Protein AF-M3Y124-F1 (afdb_monomer_lite)

Sequence (181 aa):
MLLLVLLLLLPLSDPWAVHGHPLYMRLPPSILQALSAHGTRALQAAQRSAQWTVNRVAMEIRHRLHECSGCANHTIPCPGAGRPRPPAPLLQDPAEPGPCGERRPSSVNVTRAHGRIVGGSAAPPGAWPWLVRLQLGGQPLCGGVLVAASWVLTAAHCFAGYVGPQALDQPTPPVRGVTLL

Structure (mmCIF, N/CA/C/O backbone):
data_AF-M3Y124-F1
#
_entry.id   AF-M3Y124-F1
#
loop_
_atom_site.group_PDB
_atom_site.id
_atom_site.type_symbol
_atom_site.label_atom_id
_atom_site.label_alt_id
_atom_site.label_comp_id
_atom_site.label_asym_id
_atom_site.label_entity_id
_atom_site.label_seq_id
_atom_site.pdbx_PDB_ins_code
_atom_site.Cartn_x
_atom_site.Cartn_y
_atom_site.Cartn_z
_atom_site.occupancy
_atom_site.B_iso_or_equiv
_atom_site.auth_seq_id
_atom_site.auth_comp_id
_atom_site.auth_asym_id
_atom_site.auth_atom_id
_atom_site.pdbx_PDB_model_num
ATOM 1 N N . MET A 1 1 ? 49.421 -15.732 19.755 1.00 72.44 1 MET A N 1
ATOM 2 C CA . MET A 1 1 ? 47.954 -15.599 19.919 1.00 72.44 1 MET A CA 1
ATOM 3 C C . MET A 1 1 ? 47.503 -14.140 19.891 1.00 72.44 1 MET A C 1
ATOM 5 O O . MET A 1 1 ? 46.654 -13.831 19.074 1.00 72.44 1 MET A O 1
ATOM 9 N N . LEU A 1 2 ? 48.113 -13.223 20.658 1.00 67.75 2 LEU A N 1
ATOM 10 C CA . LEU A 1 2 ? 47.736 -11.794 20.650 1.00 67.75 2 LEU A CA 1
ATOM 11 C C . LEU A 1 2 ? 47.950 -11.085 19.290 1.00 67.75 2 LEU A C 1
ATOM 13 O O . LEU A 1 2 ? 47.106 -10.308 18.863 1.00 67.75 2 LEU A O 1
ATOM 17 N N . LEU A 1 3 ? 49.034 -11.408 18.572 1.00 66.75 3 LEU A N 1
ATOM 18 C CA . LEU A 1 3 ? 49.336 -10.828 17.250 1.00 66.75 3 LEU A CA 1
ATOM 19 C C . LEU A 1 3 ? 48.338 -11.268 16.159 1.00 66.75 3 LEU A C 1
ATOM 21 O O . LEU A 1 3 ? 48.027 -10.503 15.254 1.00 66.75 3 LEU A O 1
ATOM 25 N N . LEU A 1 4 ? 47.802 -12.489 16.275 1.00 68.31 4 LEU A N 1
ATOM 26 C CA . LEU A 1 4 ? 46.806 -13.034 15.345 1.00 68.31 4 LEU A CA 1
ATOM 27 C C . LEU A 1 4 ? 45.434 -12.368 15.548 1.00 68.31 4 LEU A C 1
ATOM 29 O O . LEU A 1 4 ? 44.717 -12.113 14.589 1.00 68.31 4 LEU A O 1
ATOM 33 N N . VAL A 1 5 ? 45.102 -12.041 16.802 1.00 76.62 5 VAL A N 1
ATOM 34 C CA . VAL A 1 5 ? 43.884 -11.300 17.164 1.00 76.62 5 VAL A CA 1
ATOM 35 C C . VAL A 1 5 ? 43.981 -9.836 16.721 1.00 76.62 5 VAL A C 1
ATOM 37 O O . VAL A 1 5 ? 42.998 -9.285 16.241 1.00 76.62 5 VAL A O 1
ATOM 40 N N . LEU A 1 6 ? 45.167 -9.219 16.792 1.00 71.00 6 LEU A N 1
ATOM 41 C CA . LEU A 1 6 ? 45.378 -7.845 16.319 1.00 71.00 6 LEU A CA 1
ATOM 42 C C . LEU A 1 6 ? 45.257 -7.724 14.787 1.00 71.00 6 LEU A C 1
ATOM 44 O O . LEU A 1 6 ? 44.726 -6.735 14.291 1.00 71.00 6 LEU A O 1
ATOM 48 N N . LEU A 1 7 ? 45.683 -8.749 14.040 1.00 68.06 7 LEU A N 1
ATOM 49 C CA . LEU A 1 7 ? 45.537 -8.812 12.579 1.00 68.06 7 LEU A CA 1
ATOM 50 C C . LEU A 1 7 ? 44.084 -9.023 12.119 1.00 68.06 7 LEU A C 1
ATOM 52 O O . LEU A 1 7 ? 43.734 -8.584 11.030 1.00 68.06 7 LEU A O 1
ATOM 56 N N . LEU A 1 8 ? 43.231 -9.634 12.948 1.00 65.62 8 LEU A N 1
ATOM 57 C CA . LEU A 1 8 ? 41.789 -9.775 12.689 1.00 65.62 8 LEU A CA 1
ATOM 58 C C . LEU A 1 8 ? 40.982 -8.502 13.007 1.00 65.62 8 LEU A C 1
ATOM 60 O O . LEU A 1 8 ? 39.825 -8.404 12.606 1.00 65.62 8 LEU A O 1
ATOM 64 N N . LEU A 1 9 ? 41.568 -7.542 13.733 1.00 64.94 9 LEU A N 1
ATOM 65 C CA . LEU A 1 9 ? 40.920 -6.286 14.138 1.00 64.94 9 LEU A CA 1
ATOM 66 C C . LEU A 1 9 ? 41.368 -5.067 13.316 1.00 64.94 9 LEU A C 1
ATOM 68 O O . LEU A 1 9 ? 40.803 -3.985 13.475 1.00 64.94 9 LEU A O 1
ATOM 72 N N . LEU A 1 10 ? 42.360 -5.217 12.434 1.00 63.19 10 LEU A N 1
ATOM 73 C CA . LEU A 1 10 ? 42.716 -4.182 11.467 1.00 63.19 10 LEU A CA 1
ATOM 74 C C . LEU A 1 10 ? 41.728 -4.251 10.290 1.00 63.19 10 LEU A C 1
ATOM 76 O O . LEU A 1 10 ? 41.587 -5.317 9.690 1.00 63.19 10 LEU A O 1
ATOM 80 N N . PRO A 1 11 ? 41.030 -3.154 9.944 1.00 51.91 11 PRO A N 1
ATOM 81 C CA . PRO A 1 11 ? 40.107 -3.158 8.823 1.00 51.91 11 PRO A CA 1
ATOM 82 C C . PRO A 1 11 ? 40.926 -3.361 7.549 1.00 51.91 11 PRO A C 1
ATOM 84 O O . PRO A 1 11 ? 41.721 -2.500 7.172 1.00 51.91 11 PRO A O 1
ATOM 87 N N . LEU A 1 12 ? 40.762 -4.514 6.897 1.00 56.34 12 LEU A N 1
ATOM 88 C CA . LEU A 1 12 ? 41.230 -4.680 5.530 1.00 56.34 12 LEU A CA 1
ATOM 89 C C . LEU A 1 12 ? 40.506 -3.632 4.683 1.00 56.34 12 LEU A C 1
ATOM 91 O O . LEU A 1 12 ? 39.294 -3.693 4.496 1.00 56.34 12 LEU A O 1
ATOM 95 N N . SER A 1 13 ? 41.246 -2.634 4.211 1.00 57.06 13 SER A N 1
ATOM 96 C CA . SER A 1 13 ? 40.769 -1.733 3.171 1.00 57.06 13 SER A CA 1
ATOM 97 C C . SER A 1 13 ? 40.546 -2.566 1.909 1.00 57.06 13 SER A C 1
ATOM 99 O O . SER A 1 13 ? 41.505 -2.901 1.215 1.00 57.06 13 SER A O 1
A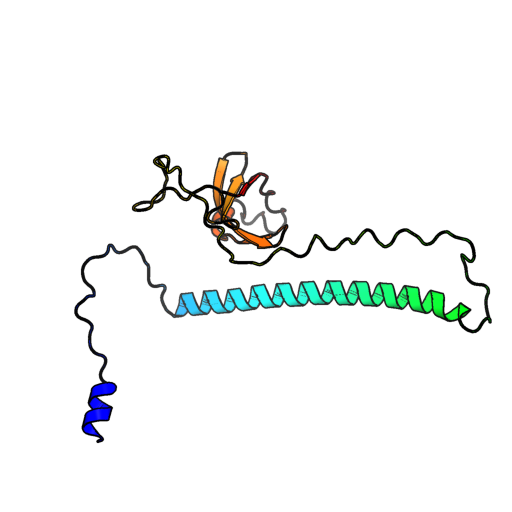TOM 101 N N . ASP A 1 14 ? 39.296 -2.948 1.646 1.00 45.94 14 ASP A N 1
ATOM 102 C CA . ASP A 1 14 ? 38.920 -3.711 0.456 1.00 45.94 14 ASP A CA 1
ATOM 103 C C . ASP A 1 14 ? 39.313 -2.944 -0.825 1.00 45.94 14 ASP A C 1
ATOM 105 O O . ASP A 1 14 ? 38.825 -1.830 -1.046 1.00 45.94 14 ASP A O 1
ATOM 109 N N . PRO A 1 15 ? 40.146 -3.516 -1.719 1.00 48.28 15 PRO A N 1
ATOM 110 C CA . PRO A 1 15 ? 40.578 -2.843 -2.949 1.00 48.28 15 PRO A CA 1
ATOM 111 C C . PRO A 1 15 ? 39.506 -2.779 -4.051 1.00 48.28 15 PRO A C 1
ATOM 113 O O . PRO A 1 15 ? 39.748 -2.207 -5.110 1.00 48.28 15 PRO A O 1
ATOM 116 N N . TRP A 1 16 ? 38.321 -3.358 -3.837 1.00 46.44 16 TRP A N 1
ATOM 117 C CA . TRP A 1 16 ? 37.291 -3.522 -4.874 1.00 46.44 16 TRP A CA 1
ATOM 118 C C . TRP A 1 16 ? 36.191 -2.451 -4.850 1.00 46.44 16 TRP A C 1
ATOM 120 O O . TRP A 1 16 ? 35.094 -2.663 -5.358 1.00 46.44 16 TRP A O 1
ATOM 130 N N . ALA A 1 17 ? 36.478 -1.266 -4.310 1.00 46.62 17 ALA A N 1
ATOM 131 C CA . ALA A 1 17 ? 35.564 -0.121 -4.329 1.00 46.62 17 ALA A CA 1
ATOM 132 C C . ALA A 1 17 ? 35.653 0.717 -5.621 1.00 46.62 17 ALA A C 1
ATOM 134 O O . ALA A 1 17 ? 35.450 1.930 -5.589 1.00 46.62 17 ALA A O 1
ATOM 135 N N . VAL A 1 18 ? 35.968 0.105 -6.765 1.00 49.19 18 VAL A N 1
ATOM 136 C CA . VAL A 1 18 ? 36.063 0.832 -8.034 1.00 49.19 18 VAL A CA 1
ATOM 137 C C . VAL A 1 18 ? 35.209 0.124 -9.081 1.00 49.19 18 VAL A C 1
ATOM 139 O O . VAL A 1 18 ? 35.404 -1.062 -9.335 1.00 49.19 18 VAL A O 1
ATOM 142 N N . HIS A 1 19 ? 34.338 0.914 -9.719 1.00 47.72 19 HIS A N 1
ATOM 143 C CA . HIS A 1 19 ? 33.481 0.632 -10.886 1.00 47.72 19 HIS A CA 1
ATOM 144 C C . HIS A 1 19 ? 32.004 0.287 -10.595 1.00 47.72 19 HIS A C 1
ATOM 146 O O . HIS A 1 19 ? 31.485 -0.752 -10.990 1.00 47.72 19 HIS A O 1
ATOM 152 N N . GLY A 1 20 ? 31.293 1.249 -9.992 1.00 37.19 20 GLY A N 1
ATOM 153 C CA . GLY A 1 20 ? 29.832 1.382 -10.051 1.00 37.19 20 GLY A CA 1
ATOM 154 C C . GLY A 1 20 ? 29.410 2.832 -9.763 1.00 37.19 20 GLY A C 1
ATOM 155 O O . GLY A 1 20 ? 29.883 3.426 -8.802 1.00 37.19 20 GLY A O 1
ATOM 156 N N . HIS A 1 21 ? 28.586 3.432 -10.628 1.00 43.47 21 HIS A N 1
ATOM 157 C CA . HIS A 1 21 ? 28.256 4.869 -10.660 1.00 43.47 21 HIS A CA 1
ATOM 158 C C . HIS A 1 21 ? 27.662 5.469 -9.352 1.00 43.47 21 HIS A C 1
ATOM 160 O O . HIS A 1 21 ? 26.960 4.776 -8.613 1.00 43.47 21 HIS A O 1
ATOM 166 N N . PRO A 1 22 ? 27.868 6.780 -9.081 1.00 47.16 22 PRO A N 1
ATOM 167 C CA . PRO A 1 22 ? 27.646 7.397 -7.775 1.00 47.16 22 PRO A CA 1
ATOM 168 C C . PRO A 1 22 ? 26.241 8.009 -7.655 1.00 47.16 22 PRO A C 1
ATOM 170 O O . PRO A 1 22 ? 26.078 9.215 -7.793 1.00 47.16 22 PRO A O 1
ATOM 173 N N . LEU A 1 23 ? 25.206 7.209 -7.395 1.00 40.34 23 LEU A N 1
ATOM 174 C CA . LEU A 1 23 ? 23.894 7.739 -6.972 1.00 40.34 23 LEU A CA 1
ATOM 175 C C . LEU A 1 23 ? 23.257 6.955 -5.819 1.00 40.34 23 LEU A C 1
ATOM 177 O O . LEU A 1 23 ? 22.042 6.947 -5.649 1.00 40.34 23 LEU A O 1
ATOM 181 N N . TYR A 1 24 ? 24.072 6.359 -4.955 1.00 46.38 24 TYR A N 1
ATOM 182 C CA . TYR A 1 24 ? 23.657 6.146 -3.574 1.00 46.38 24 TYR A CA 1
ATOM 183 C C . TYR A 1 24 ? 24.321 7.239 -2.737 1.00 46.38 24 TYR A C 1
ATOM 185 O O . TYR A 1 24 ? 25.470 7.132 -2.319 1.00 46.38 24 TYR A O 1
ATOM 193 N N . MET A 1 25 ? 23.600 8.338 -2.505 1.00 48.81 25 MET A N 1
ATOM 194 C CA . MET A 1 25 ? 23.904 9.195 -1.361 1.00 48.81 25 MET A CA 1
ATOM 195 C C . MET A 1 25 ? 23.878 8.283 -0.135 1.00 48.81 25 MET A C 1
ATOM 197 O O . MET A 1 25 ? 22.812 7.853 0.306 1.00 48.81 25 MET A O 1
ATOM 201 N N . ARG A 1 26 ? 25.050 7.934 0.397 1.00 60.31 26 ARG A N 1
ATOM 202 C CA . ARG A 1 26 ? 25.147 7.348 1.729 1.00 60.31 26 ARG A CA 1
ATOM 203 C C . ARG A 1 26 ? 24.725 8.473 2.665 1.00 60.31 26 ARG A C 1
ATOM 205 O O . ARG A 1 26 ? 25.500 9.394 2.907 1.00 60.31 26 ARG A O 1
ATOM 212 N N . LEU A 1 27 ? 23.452 8.472 3.064 1.00 68.19 27 LEU A N 1
ATOM 213 C CA . LEU A 1 27 ? 22.915 9.497 3.950 1.00 68.19 27 LEU A CA 1
ATOM 214 C C . LEU A 1 27 ? 23.825 9.584 5.187 1.00 68.19 27 LEU A C 1
ATOM 216 O O . LEU A 1 27 ? 24.172 8.536 5.744 1.00 68.19 27 LEU A O 1
ATOM 220 N N . PRO A 1 28 ? 24.224 10.793 5.617 1.00 79.50 28 PRO A N 1
ATOM 221 C CA . PRO A 1 28 ? 25.021 10.940 6.818 1.00 79.50 28 PRO A CA 1
ATOM 222 C C . PRO A 1 28 ? 24.320 10.263 8.008 1.00 79.50 28 PRO A C 1
ATOM 224 O O . PRO A 1 28 ? 23.084 10.270 8.071 1.00 79.50 28 PRO A O 1
ATOM 227 N N . PRO A 1 29 ? 25.075 9.694 8.967 1.00 74.94 29 PRO A N 1
ATOM 228 C CA . PRO A 1 29 ? 24.513 8.955 10.100 1.00 74.94 29 PRO A CA 1
ATOM 229 C C . PRO A 1 29 ? 23.430 9.726 10.866 1.00 74.94 29 PRO A C 1
ATOM 231 O O . PRO A 1 29 ? 22.445 9.139 11.302 1.00 74.94 29 PRO A O 1
ATOM 234 N N . SER A 1 30 ? 23.556 11.054 10.950 1.00 72.31 30 SER A N 1
ATOM 235 C CA . SER A 1 30 ? 22.560 11.944 11.554 1.00 72.31 30 SER A CA 1
ATOM 236 C C . SER A 1 30 ? 21.203 11.908 10.845 1.00 72.31 30 SER A C 1
ATOM 238 O O . SER A 1 30 ? 20.170 11.907 11.511 1.00 72.31 30 SER A O 1
ATOM 240 N N . ILE A 1 31 ? 21.177 11.827 9.512 1.00 71.31 31 ILE A N 1
ATOM 241 C CA . ILE A 1 31 ? 19.932 11.740 8.738 1.00 71.31 31 ILE A CA 1
ATOM 242 C C . ILE A 1 31 ? 19.325 10.344 8.872 1.00 71.31 31 ILE A C 1
ATOM 244 O O . ILE A 1 31 ? 18.117 10.229 9.048 1.00 71.31 31 ILE A O 1
ATOM 248 N N . LEU A 1 32 ? 20.137 9.283 8.864 1.00 72.12 32 LEU A N 1
ATOM 249 C CA . LEU A 1 32 ? 19.645 7.922 9.113 1.00 72.12 32 LEU A CA 1
ATOM 250 C C . LEU A 1 32 ? 19.029 7.789 10.510 1.00 72.12 32 LEU A C 1
ATOM 252 O O . LEU A 1 32 ? 17.957 7.207 10.660 1.00 72.12 32 LEU A O 1
ATOM 256 N N . GLN A 1 33 ? 19.668 8.382 11.516 1.00 76.88 33 GLN A N 1
ATOM 257 C CA . GLN A 1 33 ? 19.173 8.391 12.888 1.00 76.88 33 GLN A CA 1
ATOM 258 C C . GLN A 1 33 ? 17.932 9.273 13.050 1.00 76.88 33 GLN A C 1
ATOM 260 O O . GLN A 1 33 ? 17.004 8.915 13.771 1.00 76.88 33 GLN A O 1
ATOM 265 N N . ALA A 1 34 ? 17.858 10.395 12.330 1.00 72.56 34 ALA A N 1
ATOM 266 C CA . ALA A 1 34 ? 16.640 11.188 12.265 1.00 72.56 34 ALA A CA 1
ATOM 267 C C . ALA A 1 34 ? 15.500 10.390 11.613 1.00 72.56 34 ALA A C 1
ATOM 269 O O . ALA A 1 34 ? 14.412 10.330 12.177 1.00 72.56 34 ALA A O 1
ATOM 270 N N . LEU A 1 35 ? 15.726 9.741 10.469 1.00 69.12 35 LEU A N 1
ATOM 271 C CA . LEU A 1 35 ? 14.711 8.940 9.777 1.00 69.12 35 LEU A CA 1
ATOM 272 C C . LEU A 1 35 ? 14.240 7.753 10.625 1.00 69.12 35 LEU A C 1
ATOM 274 O O . LEU A 1 35 ? 13.035 7.520 10.710 1.00 69.12 35 LEU A O 1
ATOM 278 N N . SER A 1 36 ? 15.149 7.055 11.314 1.00 79.06 36 SER A N 1
ATOM 279 C CA . SER A 1 36 ? 14.775 5.971 12.229 1.00 79.06 36 SER A CA 1
ATOM 280 C C . SER A 1 36 ? 13.947 6.488 13.411 1.00 79.06 36 SER A C 1
ATOM 282 O O . SER A 1 36 ? 12.902 5.918 13.714 1.00 79.06 36 SER A O 1
ATOM 284 N N . ALA A 1 37 ? 14.330 7.620 14.013 1.00 80.44 37 ALA A N 1
ATOM 285 C CA . ALA A 1 37 ? 13.600 8.240 15.121 1.00 80.44 37 ALA A CA 1
ATOM 286 C C . ALA A 1 37 ? 12.230 8.821 14.719 1.00 80.44 37 ALA A C 1
ATOM 288 O O . ALA A 1 37 ? 11.326 8.939 15.548 1.00 80.44 37 ALA A O 1
ATOM 289 N N . HIS A 1 38 ? 12.055 9.240 13.465 1.00 82.12 38 HIS A N 1
ATOM 290 C CA . HIS A 1 38 ? 10.740 9.632 12.948 1.00 82.12 38 HIS A CA 1
ATOM 291 C C . HIS A 1 38 ? 9.888 8.400 12.621 1.00 82.12 38 HIS A C 1
ATOM 293 O O . HIS A 1 38 ? 8.698 8.392 12.934 1.00 82.12 38 HIS A O 1
ATOM 299 N N . GLY A 1 39 ? 10.493 7.339 12.077 1.00 80.44 39 GLY A N 1
ATOM 300 C CA . GLY A 1 39 ? 9.823 6.063 11.825 1.00 80.44 39 GLY A CA 1
ATOM 301 C C . GLY A 1 39 ? 9.272 5.424 13.102 1.00 80.44 39 GLY A C 1
ATOM 302 O O . GLY A 1 39 ? 8.116 5.007 13.127 1.00 80.44 39 GLY A O 1
ATOM 303 N N . THR A 1 40 ? 10.042 5.428 14.195 1.00 85.31 40 THR A N 1
ATOM 304 C CA . THR A 1 40 ? 9.577 4.923 15.498 1.00 85.31 40 THR A CA 1
ATOM 305 C C . THR A 1 40 ? 8.431 5.754 16.064 1.00 85.31 40 THR A C 1
ATOM 307 O O . THR A 1 40 ? 7.471 5.183 16.573 1.00 85.31 40 THR A O 1
ATOM 310 N N . ARG A 1 41 ? 8.466 7.086 15.924 1.00 86.31 41 ARG A N 1
ATOM 311 C CA . ARG A 1 41 ? 7.355 7.961 16.337 1.00 86.31 41 ARG A CA 1
ATOM 312 C C . ARG A 1 41 ? 6.083 7.707 15.533 1.00 86.31 41 ARG A C 1
ATOM 314 O O . ARG A 1 41 ? 5.012 7.631 16.129 1.00 86.31 41 ARG A O 1
ATOM 321 N N . ALA A 1 42 ? 6.195 7.535 14.216 1.00 80.69 42 ALA A N 1
ATOM 322 C CA . ALA A 1 42 ? 5.057 7.204 13.360 1.00 80.69 42 ALA A CA 1
ATOM 323 C C . ALA A 1 42 ? 4.452 5.840 13.729 1.00 80.69 42 ALA A C 1
ATOM 325 O O . ALA A 1 42 ? 3.240 5.736 13.919 1.00 80.69 42 ALA A O 1
ATOM 326 N N . LEU A 1 43 ? 5.291 4.816 13.924 1.00 81.25 43 LEU A N 1
ATOM 327 C CA . LEU A 1 43 ? 4.847 3.496 14.374 1.00 81.25 43 LEU A CA 1
ATOM 328 C C . LEU A 1 43 ? 4.178 3.563 15.753 1.00 81.25 43 LEU A C 1
ATOM 330 O O . LEU A 1 43 ? 3.109 2.994 15.955 1.00 81.25 43 LEU A O 1
ATOM 334 N N . GLN A 1 44 ? 4.767 4.299 16.695 1.00 89.38 44 GLN A N 1
ATOM 335 C CA . GLN A 1 44 ? 4.219 4.451 18.038 1.00 89.38 44 GLN A CA 1
ATOM 336 C C . GLN A 1 44 ? 2.883 5.208 18.027 1.00 89.38 44 GLN A C 1
ATOM 338 O O . GLN A 1 44 ? 1.973 4.864 18.780 1.00 89.38 44 GLN A O 1
ATOM 343 N N . ALA A 1 45 ? 2.731 6.223 17.172 1.00 81.69 45 ALA A N 1
ATOM 344 C CA . ALA A 1 45 ? 1.463 6.921 16.982 1.00 81.69 45 ALA A CA 1
ATOM 345 C C . ALA A 1 45 ? 0.390 5.996 16.383 1.00 81.69 45 ALA A C 1
ATOM 347 O O . ALA A 1 45 ? -0.745 5.984 16.865 1.00 81.69 45 ALA A O 1
ATOM 348 N N . ALA A 1 46 ? 0.755 5.168 15.398 1.00 81.69 46 ALA A N 1
ATOM 349 C CA . ALA A 1 46 ? -0.138 4.164 14.823 1.00 81.69 46 ALA A CA 1
ATOM 350 C C . ALA A 1 46 ? -0.582 3.128 15.872 1.00 81.69 46 ALA A C 1
ATOM 352 O O . ALA A 1 46 ? -1.774 2.856 15.995 1.00 81.69 46 ALA A O 1
ATOM 353 N N . GLN A 1 47 ? 0.343 2.625 16.696 1.00 91.81 47 GLN A N 1
ATOM 354 C CA . GLN A 1 47 ? 0.033 1.690 17.785 1.00 91.81 47 GLN A CA 1
ATOM 355 C C . GLN A 1 47 ? -0.916 2.293 18.826 1.00 91.81 47 GLN A C 1
ATOM 357 O O . GLN A 1 47 ? -1.901 1.659 19.198 1.00 91.81 47 GLN A O 1
ATOM 362 N N . ARG A 1 48 ? -0.674 3.535 19.269 1.00 89.12 48 ARG A N 1
ATOM 363 C CA . ARG A 1 48 ? -1.578 4.225 20.207 1.00 89.12 48 ARG A CA 1
ATOM 364 C C . ARG A 1 48 ? -2.967 4.432 19.608 1.00 89.12 48 ARG A C 1
ATOM 366 O O . ARG A 1 48 ? -3.960 4.255 20.307 1.00 89.12 48 ARG A O 1
ATOM 373 N N . SER A 1 49 ? -3.030 4.775 18.322 1.00 87.69 49 SER A N 1
ATOM 374 C CA . SER A 1 49 ? -4.295 4.952 17.601 1.00 87.69 49 SER A CA 1
ATOM 375 C C . SER A 1 49 ? -5.070 3.635 17.518 1.00 87.69 49 SER A C 1
ATOM 377 O O . SER A 1 49 ? -6.255 3.600 17.840 1.00 87.69 49 SER A O 1
ATOM 379 N N . ALA A 1 50 ? -4.392 2.532 17.181 1.00 85.56 50 ALA A N 1
ATOM 380 C CA . ALA A 1 50 ? -4.985 1.197 17.172 1.00 85.56 50 ALA A CA 1
ATOM 381 C C . ALA A 1 50 ? -5.502 0.795 18.563 1.00 85.56 50 ALA A C 1
ATOM 383 O O . ALA A 1 50 ? -6.644 0.358 18.706 1.00 85.56 50 ALA A O 1
ATOM 384 N N . GLN A 1 51 ? -4.699 1.012 19.607 1.00 94.38 51 GLN A N 1
ATOM 385 C CA . GLN A 1 51 ? -5.073 0.656 20.972 1.00 94.38 51 GLN A CA 1
ATOM 386 C C . GLN A 1 51 ? -6.258 1.476 21.497 1.00 94.38 51 GLN A C 1
ATOM 388 O O . GLN A 1 51 ? -7.107 0.947 22.214 1.00 94.38 51 GLN A O 1
ATOM 393 N N . TRP A 1 52 ? -6.367 2.747 21.109 1.00 88.06 52 TRP A N 1
ATOM 394 C CA . TRP A 1 52 ? -7.526 3.567 21.449 1.00 88.06 52 TRP A CA 1
ATOM 395 C C . TRP A 1 52 ? -8.818 3.034 20.817 1.00 88.06 52 TRP A C 1
ATOM 397 O O . TRP A 1 52 ? -9.833 2.937 21.508 1.00 88.06 52 TRP A O 1
ATOM 407 N N . THR A 1 53 ? -8.778 2.623 19.544 1.00 84.38 53 THR A N 1
ATOM 408 C CA . THR A 1 53 ? -9.939 2.032 18.856 1.00 84.38 53 THR A CA 1
ATOM 409 C C . THR A 1 53 ? -10.398 0.751 19.548 1.00 84.38 53 THR A C 1
ATOM 411 O O . THR A 1 53 ? -11.586 0.600 19.833 1.00 84.38 53 THR A O 1
ATOM 414 N N . VAL A 1 54 ? -9.458 -0.133 19.897 1.00 91.69 54 VAL A N 1
ATOM 415 C CA . VAL A 1 54 ? -9.756 -1.376 20.627 1.00 91.69 54 VAL A CA 1
ATOM 416 C C . VAL A 1 54 ? -10.381 -1.075 21.989 1.00 91.69 54 VAL A C 1
ATOM 418 O O . VAL A 1 54 ? -11.425 -1.632 22.319 1.00 91.69 54 VAL A O 1
ATOM 421 N N . ASN A 1 55 ? -9.800 -0.155 22.762 1.00 91.88 55 ASN A N 1
ATOM 422 C CA . ASN A 1 55 ? -10.326 0.207 24.079 1.00 91.88 55 ASN A CA 1
ATOM 423 C C . ASN A 1 55 ? -11.724 0.830 23.999 1.00 91.88 55 ASN A C 1
ATOM 425 O O . ASN A 1 55 ? -12.570 0.543 24.845 1.00 91.88 55 ASN A O 1
ATOM 429 N N . ARG A 1 56 ? -11.992 1.645 22.974 1.00 89.12 56 ARG A N 1
ATOM 430 C CA . ARG A 1 56 ? -13.320 2.219 22.729 1.00 89.12 56 ARG A CA 1
ATOM 431 C C . ARG A 1 56 ? -14.355 1.127 22.454 1.00 89.12 56 ARG A C 1
ATOM 433 O O . ARG A 1 56 ? -15.415 1.136 23.073 1.00 89.12 56 ARG A O 1
ATOM 440 N N . VAL A 1 57 ? -14.054 0.182 21.562 1.00 88.69 57 VAL A N 1
ATOM 441 C CA . VAL A 1 57 ? -14.964 -0.934 21.250 1.00 88.69 57 VAL A CA 1
ATOM 442 C C . VAL A 1 57 ? -15.158 -1.833 22.473 1.00 88.69 57 VAL A C 1
ATOM 444 O O . VAL A 1 57 ? -16.284 -2.206 22.787 1.00 88.69 57 VAL A O 1
ATOM 447 N N . ALA A 1 58 ? -14.090 -2.123 23.220 1.00 91.88 58 ALA A N 1
ATOM 448 C CA . ALA A 1 58 ? -14.173 -2.890 24.459 1.00 91.88 58 ALA A CA 1
ATOM 449 C C . ALA A 1 58 ? -15.052 -2.199 25.518 1.00 91.88 58 ALA A C 1
ATOM 451 O O . ALA A 1 58 ? -15.795 -2.875 26.231 1.00 91.88 58 ALA A O 1
ATOM 452 N N . MET A 1 59 ? -15.000 -0.865 25.612 1.00 83.88 59 MET A N 1
ATOM 453 C CA . MET A 1 59 ? -15.864 -0.082 26.500 1.00 83.88 59 MET A CA 1
ATOM 454 C C . MET A 1 59 ? -17.334 -0.158 26.071 1.00 83.88 59 MET A C 1
ATOM 456 O O . MET A 1 59 ? -18.190 -0.407 26.918 1.00 83.88 59 MET A O 1
ATOM 460 N N . GLU A 1 60 ? -17.622 -0.021 24.775 1.00 86.75 60 GLU A N 1
ATOM 461 C CA . GLU A 1 60 ? -18.977 -0.158 24.227 1.00 86.75 60 GLU A CA 1
ATOM 462 C C . GLU A 1 60 ? -19.540 -1.565 24.478 1.00 86.75 60 GLU A C 1
ATOM 464 O O . GLU A 1 60 ? -20.638 -1.710 25.010 1.00 86.75 60 GLU A O 1
ATOM 469 N N . ILE A 1 61 ? -18.768 -2.619 24.187 1.00 84.12 61 ILE A N 1
ATOM 470 C CA . ILE A 1 61 ? -19.176 -4.008 24.448 1.00 84.12 61 ILE A CA 1
ATOM 471 C C . ILE A 1 61 ? -19.446 -4.215 25.940 1.00 84.12 61 ILE A C 1
ATOM 473 O O . ILE A 1 61 ? -20.457 -4.813 26.303 1.00 84.12 61 ILE A O 1
ATOM 477 N N . ARG A 1 62 ? -18.579 -3.705 26.823 1.00 84.12 62 ARG A N 1
ATOM 478 C CA . ARG A 1 62 ? -18.777 -3.814 28.274 1.00 84.12 62 ARG A CA 1
ATOM 479 C C . ARG A 1 62 ? -20.047 -3.099 28.728 1.00 84.12 62 ARG A C 1
ATOM 481 O O . ARG A 1 62 ? -20.769 -3.645 29.556 1.00 84.12 62 ARG A O 1
ATOM 488 N N . HIS A 1 63 ? -20.345 -1.929 28.167 1.00 82.38 63 HIS A N 1
ATOM 489 C CA . HIS A 1 63 ? -21.589 -1.209 28.434 1.00 82.38 63 HIS A CA 1
ATOM 490 C C . HIS A 1 63 ? -22.815 -2.047 28.036 1.00 82.38 63 HIS A C 1
ATOM 492 O O . HIS A 1 63 ? -23.694 -2.280 28.864 1.00 82.38 63 HIS A O 1
ATOM 498 N N . ARG A 1 64 ? -22.817 -2.616 26.821 1.00 78.75 64 ARG A N 1
ATOM 499 C CA . ARG A 1 64 ? -23.881 -3.522 26.346 1.00 78.75 64 ARG A CA 1
ATOM 500 C C . ARG A 1 64 ? -24.021 -4.775 27.214 1.00 78.75 64 ARG A C 1
ATOM 502 O O . ARG A 1 64 ? -25.129 -5.232 27.472 1.00 78.75 64 ARG A O 1
ATOM 509 N N . LEU A 1 65 ? -22.913 -5.333 27.701 1.00 78.44 65 LEU A N 1
ATOM 510 C CA . LEU A 1 65 ? -22.941 -6.486 28.606 1.00 78.44 65 LEU A CA 1
ATOM 511 C C . LEU A 1 65 ? -23.507 -6.134 29.988 1.00 78.44 65 LEU A C 1
ATOM 513 O O . LEU A 1 65 ? -24.213 -6.957 30.570 1.00 78.44 65 LEU A O 1
ATOM 517 N N . HIS A 1 66 ? -23.249 -4.931 30.508 1.00 71.50 66 HIS A N 1
ATOM 518 C CA . HIS A 1 66 ? -23.863 -4.474 31.756 1.00 71.50 66 HIS A CA 1
ATOM 519 C C . HIS A 1 66 ? -25.381 -4.309 31.622 1.00 71.50 66 HIS A C 1
ATOM 521 O O . HIS A 1 66 ? -26.096 -4.771 32.512 1.00 71.50 66 HIS A O 1
ATOM 527 N N . GLU A 1 67 ? -25.870 -3.773 30.496 1.00 65.06 67 GLU A N 1
ATOM 528 C CA . GLU A 1 67 ? -27.307 -3.737 30.165 1.00 65.06 67 GLU A CA 1
ATOM 529 C C . GLU A 1 67 ? -27.919 -5.157 30.182 1.00 65.06 67 GLU A C 1
ATOM 531 O O . GLU A 1 67 ? -29.024 -5.355 30.684 1.00 65.06 67 GLU A O 1
ATOM 536 N N . CYS A 1 68 ? -27.174 -6.171 29.724 1.00 63.91 68 CYS A N 1
ATOM 537 C CA . CYS A 1 68 ? -27.605 -7.574 29.748 1.00 63.91 68 CYS A CA 1
ATOM 538 C C . CYS A 1 68 ? -27.520 -8.243 31.136 1.00 63.91 68 CYS A C 1
ATOM 540 O O . CYS A 1 68 ? -28.323 -9.127 31.440 1.00 63.91 68 CYS A O 1
ATOM 542 N N . SER A 1 69 ? -26.573 -7.849 31.997 1.00 67.75 69 SER A N 1
ATOM 543 C CA . SER A 1 69 ? -26.345 -8.506 33.299 1.00 67.75 69 SER A CA 1
ATOM 544 C C . SER A 1 69 ? -27.512 -8.369 34.284 1.00 67.75 69 SER A C 1
ATOM 546 O O . SER A 1 69 ? -27.691 -9.236 35.138 1.00 67.75 69 SER A O 1
ATOM 548 N N . GLY A 1 70 ? -28.355 -7.341 34.128 1.00 61.06 70 GLY A N 1
ATOM 549 C CA . GLY A 1 70 ? -29.536 -7.127 34.973 1.00 61.06 70 GLY A CA 1
ATOM 550 C C . GLY A 1 70 ? -30.598 -8.224 34.846 1.00 61.06 70 GLY A C 1
ATOM 551 O O . GLY A 1 70 ? -31.402 -8.409 35.755 1.00 61.06 70 GLY A O 1
ATOM 552 N N . CYS A 1 71 ? -30.575 -8.989 33.753 1.00 64.81 71 CYS A N 1
ATOM 553 C CA . CYS A 1 71 ? -31.563 -10.034 33.496 1.00 64.81 71 CYS A CA 1
ATOM 554 C C . CYS A 1 71 ? -31.044 -11.450 33.807 1.00 64.81 71 CYS A C 1
ATOM 556 O O . CYS A 1 71 ? -31.838 -12.378 33.943 1.00 64.81 71 CYS A O 1
ATOM 558 N N . ALA A 1 72 ? -29.725 -11.625 33.964 1.00 63.53 72 ALA A N 1
ATOM 559 C CA . ALA A 1 72 ? -29.100 -12.916 34.276 1.00 63.53 72 ALA A CA 1
ATOM 560 C C . ALA A 1 72 ? -29.504 -13.461 35.660 1.00 63.53 72 ALA A C 1
ATOM 562 O O . ALA A 1 72 ? -29.536 -14.670 35.858 1.00 63.53 72 ALA A O 1
ATOM 563 N N . ASN A 1 73 ? -29.874 -12.573 36.590 1.00 69.38 73 ASN A N 1
ATOM 564 C CA . ASN A 1 73 ? -30.384 -12.933 37.917 1.00 69.38 73 ASN A CA 1
ATOM 565 C C . ASN A 1 73 ? -31.923 -12.999 37.987 1.00 69.38 73 ASN A C 1
ATOM 567 O O . ASN A 1 73 ? -32.474 -13.066 39.081 1.00 69.38 73 ASN A O 1
ATOM 571 N N . HIS A 1 74 ? -32.627 -12.978 36.845 1.00 63.75 74 HIS A N 1
ATOM 572 C CA . HIS A 1 74 ? -34.092 -13.102 36.750 1.00 63.75 74 HIS A CA 1
ATOM 573 C C . HIS A 1 74 ? -34.905 -12.040 37.522 1.00 63.75 74 HIS A C 1
ATOM 575 O O . HIS A 1 74 ? -36.119 -12.170 37.664 1.00 63.75 74 HIS A O 1
ATOM 581 N N . THR A 1 75 ? -34.273 -10.962 37.990 1.00 67.69 75 THR A N 1
ATOM 582 C CA . THR A 1 75 ? -34.930 -9.874 38.727 1.00 67.69 75 THR A CA 1
ATOM 583 C C . THR A 1 75 ? -35.693 -8.900 37.825 1.00 67.69 75 THR A C 1
ATOM 585 O O . THR A 1 75 ? -36.577 -8.202 38.315 1.00 67.69 75 THR A O 1
ATOM 588 N N . ILE A 1 76 ? -35.387 -8.846 36.520 1.00 64.94 76 ILE A N 1
ATOM 589 C CA . ILE A 1 76 ? -36.072 -8.010 35.516 1.00 64.94 76 ILE A CA 1
ATOM 590 C C . ILE A 1 76 ? -36.247 -8.818 34.207 1.00 64.94 76 ILE A C 1
ATOM 592 O O . ILE A 1 76 ? -35.334 -9.561 33.838 1.00 64.94 76 ILE A O 1
ATOM 596 N N . PRO A 1 77 ? -37.381 -8.695 33.482 1.00 63.28 77 PRO A N 1
ATOM 597 C CA . PRO A 1 77 ? -37.568 -9.327 32.171 1.00 63.28 77 PRO A CA 1
ATOM 598 C C . PRO A 1 77 ? -36.567 -8.821 31.117 1.00 63.28 77 PRO A C 1
ATOM 600 O O . PRO A 1 77 ? -36.417 -7.612 30.940 1.00 63.28 77 PRO A O 1
ATOM 603 N N . CYS A 1 78 ? -35.932 -9.730 30.363 1.00 63.81 78 CYS A N 1
ATOM 604 C CA . CYS A 1 78 ? -35.016 -9.365 29.275 1.00 63.81 78 CYS A CA 1
ATOM 605 C C . CYS A 1 78 ? -35.741 -8.575 28.168 1.00 63.81 78 CYS A C 1
ATOM 607 O O . CYS A 1 78 ? -36.650 -9.130 27.534 1.00 63.81 78 CYS A O 1
ATOM 609 N N . PRO A 1 79 ? -35.315 -7.345 27.825 1.00 64.88 79 PRO A N 1
ATOM 610 C CA . PRO A 1 79 ? -35.802 -6.695 26.618 1.00 64.88 79 PRO A CA 1
ATOM 611 C C . PRO A 1 79 ? -35.315 -7.485 25.393 1.00 64.88 79 PRO A C 1
ATOM 613 O O . PRO A 1 79 ? -34.124 -7.540 25.104 1.00 64.88 79 PRO A O 1
ATOM 616 N N . G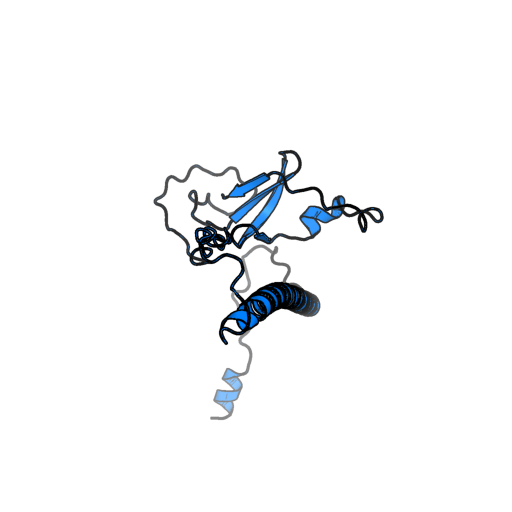LY A 1 80 ? -36.240 -8.117 24.662 1.00 59.62 80 GLY A N 1
ATOM 617 C CA . GLY A 1 80 ? -35.934 -8.807 23.401 1.00 59.62 80 GLY A CA 1
ATOM 618 C C . GLY A 1 80 ? -35.961 -10.337 23.425 1.00 59.62 80 GLY A C 1
ATOM 619 O O . GLY A 1 80 ? -35.518 -10.937 22.446 1.00 59.62 80 GLY A O 1
ATOM 620 N N . ALA A 1 81 ? -36.517 -10.979 24.459 1.00 54.84 81 ALA A N 1
ATOM 621 C CA . ALA A 1 81 ? -36.886 -12.396 24.392 1.00 54.84 81 ALA A CA 1
ATOM 622 C C . ALA A 1 81 ? -37.909 -12.611 23.252 1.00 54.84 81 ALA A C 1
ATOM 624 O O . ALA A 1 81 ? -39.094 -12.338 23.411 1.00 54.84 81 ALA A O 1
ATOM 625 N N . GLY A 1 82 ? -37.428 -13.000 22.066 1.00 55.75 82 GLY A N 1
ATOM 626 C CA . GLY A 1 82 ? -38.229 -13.144 20.842 1.00 55.75 82 GLY A CA 1
ATOM 627 C C . GLY A 1 82 ? -37.779 -12.285 19.655 1.00 55.75 82 GLY A C 1
ATOM 628 O O . GLY A 1 82 ? -38.320 -12.444 18.563 1.00 55.75 82 GLY A O 1
ATOM 629 N N . ARG A 1 83 ? -36.780 -11.401 19.808 1.00 57.62 83 ARG A N 1
ATOM 630 C CA . ARG A 1 83 ? -36.169 -10.742 18.644 1.00 57.62 83 ARG A CA 1
ATOM 631 C C . ARG A 1 83 ? -35.182 -11.705 17.978 1.00 57.62 83 ARG A C 1
ATOM 633 O O . ARG A 1 83 ? -34.358 -12.290 18.685 1.00 57.62 83 ARG A O 1
ATOM 640 N N . PRO A 1 84 ? -35.226 -11.879 16.644 1.00 52.44 84 PRO A N 1
ATOM 641 C CA . PRO A 1 84 ? -34.183 -12.617 15.950 1.00 52.44 84 PRO A CA 1
ATOM 642 C C . PRO A 1 84 ? -32.834 -11.979 16.283 1.00 52.44 84 PRO A C 1
ATOM 644 O O . PRO A 1 84 ? -32.717 -10.750 16.314 1.00 52.44 84 PRO A O 1
ATOM 647 N N . ARG A 1 85 ? -31.836 -12.824 16.576 1.00 50.25 85 ARG A N 1
ATOM 648 C CA . ARG A 1 85 ? -30.443 -12.408 16.772 1.00 50.25 85 ARG A CA 1
ATOM 649 C C . ARG A 1 85 ? -30.110 -11.416 15.647 1.00 50.25 85 ARG A C 1
ATOM 651 O O . ARG A 1 85 ? -30.256 -11.807 14.486 1.00 50.25 85 ARG A O 1
ATOM 658 N N . PRO A 1 86 ? -29.716 -10.160 15.945 1.00 51.91 86 PRO A N 1
ATOM 659 C CA . PRO A 1 86 ? -29.240 -9.279 14.893 1.00 51.91 86 PRO A CA 1
ATOM 660 C C . PRO A 1 86 ? -28.115 -10.026 14.173 1.00 51.91 86 PRO A C 1
ATOM 662 O O . PRO A 1 86 ? -27.297 -10.653 14.861 1.00 51.91 86 PRO A O 1
ATOM 665 N N . PRO A 1 87 ? -28.094 -10.052 12.827 1.00 56.59 87 PRO A N 1
ATOM 666 C CA . PRO A 1 87 ? -26.969 -10.638 12.114 1.00 56.59 87 PRO A CA 1
ATOM 667 C C . PRO A 1 87 ? -25.698 -10.057 12.730 1.00 56.59 87 PRO A C 1
ATOM 669 O O . PRO A 1 87 ? -25.676 -8.868 13.067 1.00 56.59 87 PRO A O 1
ATOM 672 N N . ALA A 1 88 ? -24.713 -10.926 12.990 1.00 55.78 88 ALA A N 1
ATOM 673 C CA . ALA A 1 88 ? -23.450 -10.537 13.607 1.00 55.78 88 ALA A CA 1
ATOM 674 C C . ALA A 1 88 ? -22.985 -9.199 13.009 1.00 55.78 88 ALA A C 1
ATOM 676 O O . ALA A 1 88 ? -23.192 -9.010 11.803 1.00 55.78 88 ALA A O 1
ATOM 677 N N . PRO A 1 89 ? -22.426 -8.268 13.811 1.00 51.41 89 PRO A N 1
ATOM 678 C CA . PRO A 1 89 ? -22.001 -6.979 13.292 1.00 51.41 89 PRO A CA 1
ATOM 679 C C . PRO A 1 89 ? -21.245 -7.204 11.988 1.00 51.41 89 PRO A C 1
ATOM 681 O O . PRO A 1 89 ? -20.315 -8.007 11.957 1.00 51.41 89 PRO A O 1
ATOM 684 N N . LEU A 1 90 ? -21.631 -6.503 10.921 1.00 45.69 90 LEU A N 1
ATOM 685 C CA . LEU A 1 90 ? -20.889 -6.478 9.658 1.00 45.69 90 LEU A CA 1
ATOM 686 C C . LEU A 1 90 ? -19.514 -5.790 9.821 1.00 45.69 90 LEU A C 1
ATOM 688 O O . LEU A 1 90 ? -18.992 -5.229 8.867 1.00 45.69 90 LEU A O 1
ATOM 692 N N . LEU A 1 91 ? -18.893 -5.852 11.007 1.00 48.22 91 LEU A N 1
ATOM 693 C CA . LEU A 1 91 ? -17.446 -5.982 11.095 1.00 48.22 91 LEU A CA 1
ATOM 694 C C . LEU A 1 91 ? -17.105 -7.410 10.668 1.00 48.22 91 LEU A C 1
ATOM 696 O O . LEU A 1 91 ? -16.709 -8.263 11.456 1.00 48.22 91 LEU A O 1
ATOM 700 N N . GLN A 1 92 ? -17.263 -7.673 9.376 1.00 47.69 92 GLN A N 1
ATOM 701 C CA . GLN A 1 92 ? -16.247 -8.486 8.747 1.00 47.69 92 GLN A CA 1
ATOM 702 C C . GLN A 1 92 ? -15.003 -7.617 8.863 1.00 47.69 92 GLN A C 1
ATOM 704 O O . GLN A 1 92 ? -14.931 -6.567 8.218 1.00 47.69 92 GLN A O 1
ATOM 709 N N . ASP A 1 93 ? -14.086 -7.984 9.761 1.00 45.41 93 ASP A N 1
ATOM 710 C CA . ASP A 1 93 ? -12.727 -7.476 9.648 1.00 45.41 93 ASP A CA 1
ATOM 711 C C . ASP A 1 93 ? -12.352 -7.614 8.167 1.00 45.41 93 ASP A C 1
ATOM 713 O O . ASP A 1 93 ? -12.640 -8.668 7.574 1.00 45.41 93 ASP A O 1
ATOM 717 N N . PRO A 1 94 ? -11.844 -6.547 7.515 1.00 56.84 94 PRO A N 1
ATOM 718 C CA . PRO A 1 94 ? -11.375 -6.676 6.146 1.00 56.84 94 PRO A CA 1
ATOM 719 C C . PRO A 1 94 ? -10.481 -7.905 6.126 1.00 56.84 94 PRO A C 1
ATOM 721 O O . PRO A 1 94 ? -9.605 -8.002 6.985 1.00 56.84 94 PRO A O 1
ATOM 724 N N . ALA A 1 95 ? -10.794 -8.857 5.234 1.00 57.09 95 ALA A N 1
ATOM 725 C CA . ALA A 1 95 ? -10.144 -10.160 5.184 1.00 57.09 95 ALA A CA 1
ATOM 726 C C . ALA A 1 95 ? -8.658 -9.975 5.482 1.00 57.09 95 ALA A C 1
ATOM 728 O O . ALA A 1 95 ? -8.027 -9.165 4.792 1.00 57.09 95 ALA A O 1
ATOM 729 N N . GLU A 1 96 ? -8.180 -10.631 6.552 1.00 57.22 96 GLU A N 1
ATOM 730 C CA . GLU A 1 96 ? -6.806 -10.518 7.052 1.00 57.22 96 GLU A CA 1
ATOM 731 C C . GLU A 1 96 ? -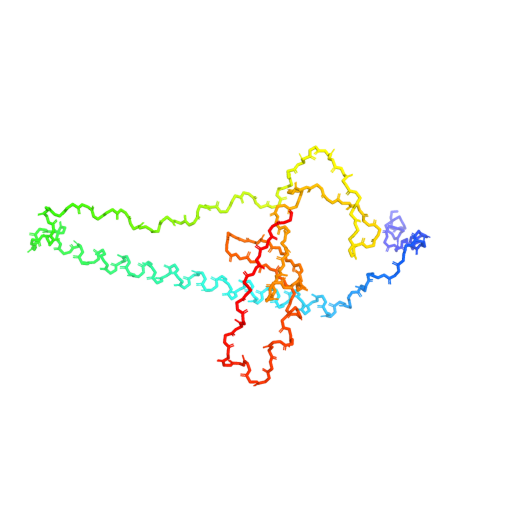5.872 -10.329 5.855 1.00 57.22 96 GLU A C 1
ATOM 733 O O . GLU A 1 96 ? -5.908 -11.171 4.943 1.00 57.22 96 GLU A O 1
ATOM 738 N N . PRO A 1 97 ? -5.134 -9.200 5.774 1.00 64.12 97 PRO A N 1
ATOM 739 C CA . PRO A 1 97 ? -4.263 -8.959 4.642 1.00 64.12 97 PRO A CA 1
ATOM 740 C C . PRO A 1 97 ? -3.394 -10.203 4.493 1.00 64.12 97 PRO A C 1
ATOM 742 O O . PRO A 1 97 ? -2.756 -10.622 5.458 1.00 64.12 97 PRO A O 1
ATOM 745 N N . GLY A 1 98 ? -3.442 -10.839 3.319 1.00 71.69 98 GLY A N 1
ATOM 746 C CA . GLY A 1 98 ? -2.671 -12.052 3.064 1.00 71.69 98 GLY A CA 1
ATOM 747 C C . GLY A 1 98 ? -1.183 -11.865 3.404 1.00 71.69 98 GLY A C 1
ATOM 748 O O . GLY A 1 98 ? -0.733 -10.737 3.629 1.00 71.69 98 GLY A O 1
ATOM 749 N N . PRO A 1 99 ? -0.395 -12.952 3.428 1.00 81.62 99 PRO A N 1
ATOM 750 C CA . PRO A 1 99 ? 1.009 -12.891 3.827 1.00 81.62 99 PRO A CA 1
ATOM 751 C C . PRO A 1 99 ? 1.757 -11.764 3.098 1.00 81.62 99 PRO A C 1
ATOM 753 O O . PRO A 1 99 ? 1.635 -11.585 1.883 1.00 81.62 99 PRO A O 1
ATOM 756 N N . CYS A 1 100 ? 2.506 -10.960 3.854 1.00 85.88 100 CYS A N 1
ATOM 757 C CA . CYS A 1 100 ? 3.235 -9.817 3.318 1.00 85.88 100 CYS A CA 1
ATOM 758 C C . CYS A 1 100 ? 4.616 -10.234 2.785 1.00 85.88 100 CYS A C 1
ATOM 760 O O . CYS A 1 100 ? 5.210 -11.212 3.230 1.00 85.88 100 CYS A O 1
ATOM 762 N N . GLY A 1 101 ? 5.149 -9.486 1.814 1.00 85.62 101 GLY A N 1
ATOM 763 C CA . GLY A 1 101 ? 6.517 -9.688 1.314 1.00 85.62 101 GLY A CA 1
ATOM 764 C C . GLY A 1 101 ? 6.735 -10.921 0.425 1.00 85.62 101 GLY A C 1
ATOM 765 O O . GLY A 1 101 ? 7.854 -11.137 -0.046 1.00 85.62 101 GLY A O 1
ATOM 766 N N . GLU A 1 102 ? 5.694 -11.701 0.130 1.00 87.06 102 GLU A N 1
ATOM 767 C CA . GLU A 1 102 ? 5.786 -12.845 -0.779 1.00 87.06 102 GLU A CA 1
ATOM 768 C C . GLU A 1 102 ? 5.784 -12.420 -2.252 1.00 87.06 102 GLU A C 1
ATOM 770 O O . GLU A 1 102 ? 4.818 -11.856 -2.770 1.00 87.06 102 GLU A O 1
ATOM 775 N N . ARG A 1 103 ? 6.866 -12.741 -2.968 1.00 82.62 103 ARG A N 1
ATOM 776 C CA . ARG A 1 103 ? 6.888 -12.627 -4.430 1.00 82.62 103 ARG A CA 1
ATOM 777 C C . ARG A 1 103 ? 6.241 -13.857 -5.046 1.00 82.62 103 ARG A C 1
ATOM 779 O O . ARG A 1 103 ? 6.628 -14.977 -4.724 1.00 82.62 103 ARG A O 1
ATOM 786 N N . ARG A 1 104 ? 5.339 -13.655 -6.006 1.00 71.12 104 ARG A N 1
ATOM 787 C CA . ARG A 1 104 ? 4.872 -14.733 -6.883 1.00 71.12 104 ARG A CA 1
ATOM 788 C C . ARG A 1 104 ? 5.721 -14.731 -8.154 1.00 71.12 104 ARG A C 1
ATOM 790 O O . ARG A 1 104 ? 5.637 -13.772 -8.918 1.00 71.12 104 ARG A O 1
ATOM 797 N N . PRO A 1 105 ? 6.563 -15.751 -8.389 1.00 66.31 105 PRO A N 1
ATOM 798 C CA . PRO A 1 105 ? 7.292 -15.856 -9.642 1.00 66.31 105 PRO A CA 1
ATOM 799 C C . PRO A 1 105 ? 6.300 -16.179 -10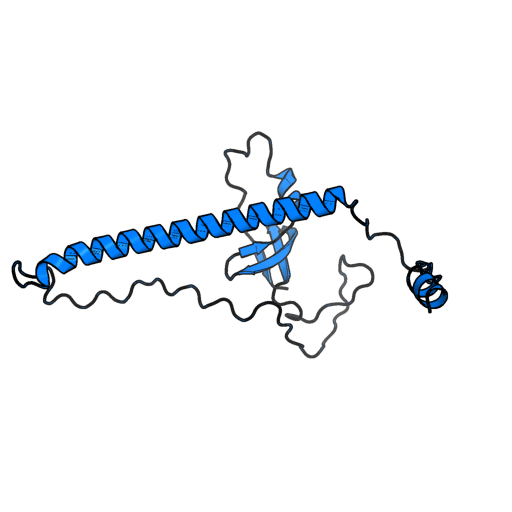.766 1.00 66.31 105 PRO A C 1
ATOM 801 O O . PRO A 1 105 ? 5.743 -17.272 -10.818 1.00 66.31 105 PRO A O 1
ATOM 804 N N . SER A 1 106 ? 6.049 -15.219 -11.653 1.00 61.97 106 SER A N 1
ATOM 805 C CA . SER A 1 106 ? 5.285 -15.422 -12.886 1.00 61.97 106 SER A CA 1
ATOM 806 C C . SER A 1 106 ? 6.230 -15.724 -14.056 1.00 61.97 106 SER A C 1
ATOM 808 O O . SER A 1 106 ? 7.306 -15.136 -14.181 1.00 61.97 106 SER A O 1
ATOM 810 N N . SER A 1 107 ? 5.840 -16.678 -14.910 1.00 64.69 107 SER A N 1
ATOM 811 C CA . SER A 1 107 ? 6.561 -17.012 -16.142 1.00 64.69 107 SER A CA 1
ATOM 812 C C . SER A 1 107 ? 6.506 -15.853 -17.138 1.00 64.69 107 SER A C 1
ATOM 814 O O . SER A 1 107 ? 5.518 -15.127 -17.237 1.00 64.69 107 SER A O 1
ATOM 816 N N . VAL A 1 108 ? 7.598 -15.684 -17.869 1.00 62.56 108 VAL A N 1
ATOM 817 C CA . VAL A 1 108 ? 8.003 -14.418 -18.469 1.00 62.56 108 VAL A CA 1
ATOM 818 C C . VAL A 1 108 ? 7.523 -14.263 -19.916 1.00 62.56 108 VAL A C 1
ATOM 820 O O . VAL A 1 108 ? 7.924 -15.040 -20.771 1.00 62.56 108 VAL A O 1
ATOM 823 N N . ASN A 1 109 ? 6.799 -13.177 -20.206 1.00 58.69 109 ASN A N 1
ATOM 824 C CA . ASN A 1 109 ? 6.823 -12.509 -21.513 1.00 58.69 109 ASN A CA 1
ATOM 825 C C . ASN A 1 109 ? 7.360 -11.084 -21.299 1.00 58.69 109 ASN A C 1
ATOM 827 O O . ASN A 1 109 ? 6.595 -10.164 -21.010 1.00 58.69 109 ASN A O 1
ATOM 831 N N . VAL A 1 110 ? 8.688 -10.896 -21.373 1.00 59.56 110 VAL A N 1
ATOM 832 C CA . VAL A 1 110 ? 9.297 -9.558 -21.254 1.00 59.56 110 VAL A CA 1
ATOM 833 C C . VAL A 1 110 ? 9.009 -8.769 -22.529 1.00 59.56 110 VAL A C 1
ATOM 835 O O . VAL A 1 110 ? 9.709 -8.908 -23.529 1.00 59.56 110 VAL A O 1
ATOM 838 N N . THR A 1 111 ? 8.029 -7.875 -22.497 1.00 55.03 111 THR A N 1
ATOM 839 C CA . THR A 1 111 ? 8.018 -6.736 -23.421 1.00 55.03 111 THR A CA 1
ATOM 840 C C . THR A 1 111 ? 9.033 -5.699 -22.946 1.00 55.03 111 THR A C 1
ATOM 842 O O . THR A 1 111 ? 9.073 -5.356 -21.763 1.00 55.03 111 THR A O 1
ATOM 845 N N . ARG A 1 112 ? 9.872 -5.196 -23.861 1.00 55.31 112 ARG A N 1
ATOM 846 C CA . ARG A 1 112 ? 10.863 -4.141 -23.592 1.00 55.31 112 ARG A CA 1
ATOM 847 C C . ARG A 1 112 ? 10.164 -2.931 -22.959 1.00 55.31 112 ARG A C 1
ATOM 849 O O . ARG A 1 112 ? 9.392 -2.243 -23.620 1.00 55.31 112 ARG A O 1
ATOM 856 N N . ALA A 1 113 ? 10.429 -2.671 -21.681 1.00 56.81 113 ALA A N 1
ATOM 857 C CA . ALA A 1 113 ? 9.885 -1.502 -21.003 1.00 56.81 113 ALA A CA 1
ATOM 858 C C . ALA A 1 113 ? 10.649 -0.244 -21.433 1.00 56.81 113 ALA A C 1
ATOM 860 O O . ALA A 1 113 ? 11.839 -0.106 -21.159 1.00 56.81 113 ALA A O 1
ATOM 861 N N . HIS A 1 114 ? 9.948 0.710 -22.042 1.00 55.31 114 HIS A N 1
ATOM 862 C CA . HIS A 1 114 ? 10.401 2.098 -22.138 1.00 55.31 114 HIS A CA 1
ATOM 863 C C . HIS A 1 114 ? 10.100 2.802 -20.803 1.00 55.31 114 HIS A C 1
ATOM 865 O O . HIS A 1 114 ? 9.148 3.568 -20.680 1.00 55.31 114 HIS A O 1
ATOM 871 N N . GLY A 1 115 ? 10.841 2.438 -19.753 1.00 62.09 115 GLY A N 1
ATOM 872 C CA . GLY A 1 115 ? 10.615 2.906 -18.384 1.00 62.09 115 GLY A CA 1
ATOM 873 C C . GLY A 1 115 ? 11.605 3.984 -17.936 1.00 62.09 115 GLY A C 1
ATOM 874 O O . GLY A 1 115 ? 12.737 4.036 -18.400 1.00 62.09 115 GLY A O 1
ATOM 875 N N . ARG A 1 116 ? 11.200 4.806 -16.958 1.00 66.88 116 ARG A N 1
ATOM 876 C CA . ARG A 1 116 ? 12.052 5.800 -16.263 1.00 66.88 116 ARG A CA 1
ATOM 877 C C . ARG A 1 116 ? 13.187 5.186 -15.417 1.00 66.88 116 ARG A C 1
ATOM 879 O O . ARG A 1 116 ? 13.960 5.928 -14.820 1.00 66.88 116 ARG A O 1
ATOM 886 N N . ILE A 1 117 ? 13.262 3.858 -15.318 1.00 76.81 117 ILE A N 1
ATOM 887 C CA . ILE A 1 117 ? 14.244 3.135 -14.501 1.00 76.81 117 ILE A CA 1
ATOM 888 C C . ILE A 1 117 ? 15.469 2.816 -15.364 1.00 76.81 117 ILE A C 1
ATOM 890 O O . ILE A 1 117 ? 15.393 2.000 -16.280 1.00 76.81 117 ILE A O 1
ATOM 894 N N . VAL A 1 118 ? 16.596 3.467 -15.076 1.00 82.19 118 VAL A N 1
ATOM 895 C CA . VAL A 1 118 ? 17.855 3.288 -15.817 1.00 82.19 118 VAL A CA 1
ATOM 896 C C . VAL A 1 118 ? 18.546 1.998 -15.367 1.00 82.19 118 VAL A C 1
ATOM 898 O O . VAL A 1 118 ? 18.682 1.756 -14.172 1.00 82.19 118 VAL A O 1
ATOM 901 N N . GLY A 1 119 ? 18.981 1.167 -16.319 1.00 80.88 119 GLY A N 1
ATOM 902 C CA . GLY A 1 119 ? 19.704 -0.084 -16.042 1.00 80.88 119 GLY A CA 1
ATOM 903 C C . GLY A 1 119 ? 18.837 -1.252 -15.553 1.00 80.88 119 GLY A C 1
ATOM 904 O O . GLY A 1 119 ? 19.371 -2.307 -15.226 1.00 80.88 119 GLY A O 1
ATOM 905 N N . GLY A 1 120 ? 17.513 -1.080 -15.499 1.00 78.94 120 GLY A N 1
ATOM 906 C CA . GLY A 1 120 ? 16.572 -2.137 -15.126 1.00 78.94 120 GLY A CA 1
ATOM 907 C C . GLY A 1 120 ? 16.038 -2.937 -16.318 1.00 78.94 120 GLY A C 1
ATOM 908 O O . GLY A 1 120 ? 16.204 -2.561 -17.479 1.00 78.94 120 GLY A O 1
ATOM 909 N N . SER A 1 121 ? 15.330 -4.025 -16.015 1.00 79.25 121 SER A N 1
ATOM 910 C CA . SER A 1 121 ? 14.488 -4.768 -16.957 1.00 79.25 121 SER A CA 1
ATOM 911 C C . SER A 1 121 ? 13.011 -4.627 -16.578 1.00 79.25 121 SER A C 1
ATOM 913 O O . SER A 1 121 ? 12.672 -4.229 -15.461 1.00 79.25 121 SER A O 1
ATOM 915 N N . ALA A 1 122 ? 12.111 -4.914 -17.521 1.00 79.31 122 ALA A N 1
ATOM 916 C CA . ALA A 1 122 ? 10.682 -4.904 -17.229 1.00 79.31 122 ALA A CA 1
ATOM 917 C C . ALA A 1 122 ? 10.356 -5.993 -16.196 1.00 79.31 122 ALA A C 1
ATOM 919 O O . ALA A 1 122 ? 10.709 -7.157 -16.391 1.00 79.31 122 ALA A O 1
ATOM 920 N N . ALA A 1 123 ? 9.670 -5.617 -15.116 1.00 79.12 123 ALA A N 1
ATOM 921 C CA . ALA A 1 123 ? 9.131 -6.589 -14.178 1.00 79.12 123 ALA A CA 1
ATOM 922 C C . ALA A 1 123 ? 7.923 -7.304 -14.815 1.00 79.12 123 ALA A C 1
ATOM 924 O O . ALA A 1 123 ? 7.098 -6.633 -15.444 1.00 79.12 123 ALA A O 1
ATOM 925 N N . PRO A 1 124 ? 7.789 -8.634 -14.658 1.00 80.25 124 PRO A N 1
ATOM 926 C CA . PRO A 1 124 ? 6.556 -9.328 -15.003 1.00 80.25 124 PRO A CA 1
ATOM 927 C C . PRO A 1 124 ? 5.365 -8.739 -14.231 1.00 80.25 124 PRO A C 1
ATOM 929 O O . PRO A 1 124 ? 5.543 -8.330 -13.076 1.00 80.25 124 PRO A O 1
ATOM 932 N N . PRO A 1 125 ? 4.154 -8.733 -14.814 1.00 80.31 125 PRO A N 1
ATOM 933 C CA . PRO A 1 125 ? 2.950 -8.326 -14.098 1.00 80.31 125 PRO A CA 1
ATOM 934 C C . PRO A 1 125 ? 2.810 -9.084 -12.773 1.00 80.31 125 PRO A C 1
ATOM 936 O O . PRO A 1 125 ? 2.948 -10.313 -12.734 1.00 80.31 125 PRO A O 1
ATOM 939 N N . GLY A 1 126 ? 2.577 -8.350 -11.682 1.00 81.31 126 GLY A N 1
ATOM 940 C CA . GLY A 1 126 ? 2.406 -8.925 -10.347 1.00 81.31 126 GLY A CA 1
ATOM 941 C C . GLY A 1 126 ? 3.673 -9.509 -9.707 1.00 81.31 126 GLY A C 1
ATOM 942 O O . GLY A 1 126 ? 3.577 -10.108 -8.637 1.00 81.31 126 GLY A O 1
ATOM 943 N N . ALA A 1 127 ? 4.863 -9.329 -10.297 1.00 84.81 127 ALA A N 1
ATOM 944 C CA . ALA A 1 127 ? 6.125 -9.762 -9.680 1.00 84.81 127 ALA A CA 1
ATOM 945 C C . ALA A 1 127 ? 6.404 -9.051 -8.342 1.00 84.81 127 ALA A C 1
ATOM 947 O O . ALA A 1 127 ? 7.094 -9.590 -7.473 1.00 84.81 127 ALA A O 1
ATOM 948 N N . TRP A 1 128 ? 5.839 -7.852 -8.177 1.00 89.44 128 TRP A N 1
ATOM 949 C CA . TRP A 1 128 ? 5.914 -7.038 -6.969 1.00 89.44 128 TRP A CA 1
ATOM 950 C C . TRP A 1 128 ? 4.498 -6.651 -6.527 1.00 89.44 128 TRP A C 1
ATOM 952 O O . TRP A 1 128 ? 4.091 -5.513 -6.751 1.00 89.44 128 TRP A O 1
ATOM 962 N N . PRO A 1 129 ? 3.739 -7.567 -5.890 1.00 87.38 129 PRO A N 1
ATOM 963 C CA . PRO A 1 129 ? 2.313 -7.373 -5.602 1.00 87.38 129 PRO A CA 1
ATOM 964 C C . PRO A 1 129 ? 1.990 -6.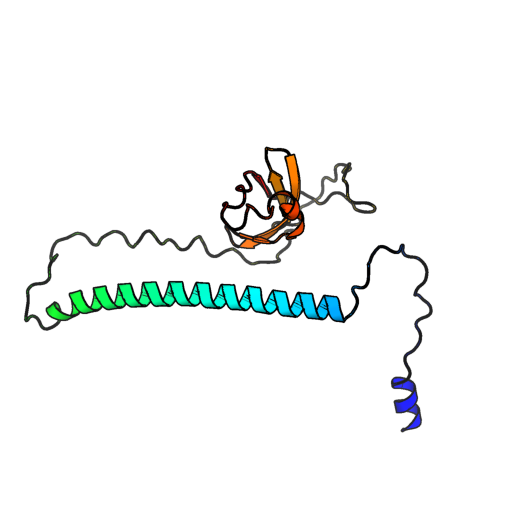148 -4.742 1.00 87.38 129 PRO A C 1
ATOM 966 O O . PRO A 1 129 ? 0.855 -5.696 -4.712 1.00 87.38 129 PRO A O 1
ATOM 969 N N . TRP A 1 130 ? 2.972 -5.625 -4.012 1.00 90.94 130 TRP A N 1
ATOM 970 C CA . TRP A 1 130 ? 2.836 -4.432 -3.180 1.00 90.94 130 TRP A CA 1
ATOM 971 C C . TRP A 1 130 ? 3.218 -3.135 -3.897 1.00 90.94 130 TRP A C 1
ATOM 973 O O . TRP A 1 130 ? 3.018 -2.062 -3.334 1.00 90.94 130 TRP A O 1
ATOM 983 N N . LEU A 1 131 ? 3.807 -3.187 -5.093 1.00 92.19 131 LEU A N 1
ATOM 984 C CA . LEU A 1 131 ? 4.250 -1.991 -5.799 1.00 92.19 131 LEU A CA 1
ATOM 985 C C . LEU A 1 131 ? 3.046 -1.275 -6.420 1.00 92.19 131 LEU A C 1
ATOM 987 O O . LEU A 1 131 ? 2.310 -1.851 -7.219 1.00 92.19 131 LEU A O 1
ATOM 991 N N . VAL A 1 132 ? 2.866 0.002 -6.079 1.00 91.69 132 VAL A N 1
ATOM 992 C CA . VAL A 1 132 ? 1.761 0.815 -6.603 1.00 91.69 132 VAL A CA 1
ATOM 993 C C . VAL A 1 132 ? 2.245 2.060 -7.331 1.00 91.69 132 VAL A C 1
ATOM 995 O O . VAL A 1 132 ? 3.249 2.681 -6.972 1.00 91.69 132 VAL A O 1
ATOM 998 N N . ARG A 1 133 ? 1.474 2.463 -8.341 1.00 89.75 133 ARG A N 1
ATOM 999 C CA . ARG A 1 133 ? 1.544 3.777 -8.978 1.00 89.75 133 ARG A CA 1
ATOM 1000 C C . ARG A 1 133 ? 0.500 4.694 -8.351 1.00 89.75 133 ARG A C 1
ATOM 1002 O O . ARG A 1 133 ? -0.688 4.380 -8.368 1.00 89.75 133 ARG A O 1
ATOM 1009 N N . LEU A 1 134 ? 0.950 5.843 -7.859 1.00 89.50 134 LEU A N 1
ATOM 1010 C CA . LEU A 1 134 ? 0.092 6.914 -7.367 1.00 89.50 134 LEU A CA 1
ATOM 1011 C C . LEU A 1 134 ? -0.207 7.898 -8.494 1.00 89.50 134 LEU A C 1
ATOM 1013 O O . LEU A 1 134 ? 0.698 8.308 -9.229 1.00 89.50 134 LEU A O 1
ATOM 1017 N N . GLN A 1 135 ? -1.470 8.294 -8.609 1.00 87.56 135 GLN A N 1
ATOM 1018 C CA . GLN A 1 135 ? -1.935 9.259 -9.595 1.00 87.56 135 GLN A CA 1
ATOM 1019 C C . GLN A 1 135 ? -2.730 10.384 -8.939 1.00 87.56 135 GLN A C 1
ATOM 1021 O O . GLN A 1 135 ? -3.554 10.156 -8.050 1.00 87.56 135 GLN A O 1
ATOM 1026 N N . LEU A 1 136 ? -2.530 11.599 -9.440 1.00 81.88 136 LEU A N 1
ATOM 1027 C CA . LEU A 1 136 ? -3.291 12.775 -9.044 1.00 81.88 136 LEU A CA 1
ATOM 1028 C C . LEU A 1 136 ? -3.864 13.441 -10.294 1.00 81.88 136 LEU A C 1
ATOM 1030 O O . LEU A 1 136 ? -3.137 13.708 -11.247 1.00 81.88 136 LEU A O 1
ATOM 1034 N N . GLY A 1 137 ? -5.184 13.642 -10.329 1.00 80.25 137 GLY A N 1
ATOM 1035 C CA . GLY A 1 137 ? -5.859 14.165 -11.525 1.00 80.25 137 GLY A CA 1
ATOM 1036 C C . GLY A 1 137 ? -5.637 13.309 -12.784 1.00 80.25 137 GLY A C 1
ATOM 1037 O O . GLY A 1 137 ? -5.563 13.848 -13.881 1.00 80.25 137 GLY A O 1
ATOM 1038 N N . GLY A 1 138 ? -5.455 11.991 -12.627 1.00 79.75 138 GLY A N 1
ATOM 1039 C CA . GLY A 1 138 ? -5.151 11.067 -13.729 1.00 79.75 138 GLY A CA 1
ATOM 1040 C C . GLY A 1 138 ? -3.694 11.085 -14.211 1.00 79.75 138 GLY A C 1
ATOM 1041 O O . GLY A 1 138 ? -3.331 10.275 -15.061 1.00 79.75 138 GLY A O 1
ATOM 1042 N N . GLN A 1 139 ? -2.839 11.952 -13.660 1.00 81.31 139 GLN A N 1
ATOM 1043 C CA . GLN A 1 139 ? -1.421 12.033 -14.018 1.00 81.31 139 GLN A CA 1
ATOM 1044 C C . GLN A 1 139 ? -0.545 11.245 -13.032 1.00 81.31 139 GLN A C 1
ATOM 1046 O O . GLN A 1 139 ? -0.824 11.251 -11.829 1.00 81.31 139 GLN A O 1
ATOM 1051 N N . PRO A 1 140 ? 0.514 10.555 -13.501 1.00 83.25 140 PRO A N 1
ATOM 1052 C CA . PRO A 1 140 ? 1.420 9.812 -12.630 1.00 83.25 140 PRO A CA 1
ATOM 1053 C C . PRO A 1 140 ? 2.200 10.766 -11.716 1.00 83.25 140 PRO A C 1
ATOM 1055 O O . PRO A 1 140 ? 2.907 11.649 -12.197 1.00 83.25 140 PRO A O 1
ATOM 1058 N N . LEU A 1 141 ? 2.091 10.550 -10.404 1.00 85.94 141 LEU A N 1
ATOM 1059 C CA . LEU A 1 141 ? 2.724 11.375 -9.374 1.00 85.94 141 LEU A CA 1
ATOM 1060 C C . LEU A 1 141 ? 4.006 10.718 -8.848 1.00 85.94 141 LEU A C 1
ATOM 1062 O O . LEU A 1 141 ? 5.109 11.202 -9.083 1.00 85.94 141 LEU A O 1
ATOM 1066 N N . CYS A 1 142 ? 3.852 9.588 -8.159 1.00 90.00 142 CYS A N 1
ATOM 1067 C CA . CYS A 1 142 ? 4.916 8.885 -7.445 1.00 90.00 142 CYS A CA 1
ATOM 1068 C C . CYS A 1 142 ? 4.669 7.371 -7.427 1.00 90.00 142 CYS A C 1
ATOM 1070 O O . CYS A 1 142 ? 3.607 6.889 -7.827 1.00 90.00 142 CYS A O 1
ATOM 1072 N N . GLY A 1 143 ? 5.653 6.614 -6.941 1.00 91.44 143 GLY A N 1
ATOM 1073 C CA . GLY A 1 143 ? 5.461 5.224 -6.526 1.00 91.44 143 GLY A CA 1
ATOM 1074 C C . GLY A 1 143 ? 5.030 5.110 -5.060 1.00 91.44 143 GLY A C 1
ATOM 1075 O O . GLY A 1 143 ? 5.114 6.073 -4.293 1.00 91.44 143 GLY A O 1
ATOM 1076 N N . GLY A 1 144 ? 4.605 3.918 -4.659 1.00 92.75 144 GLY A N 1
ATOM 1077 C CA . GLY A 1 144 ? 4.332 3.574 -3.266 1.00 92.75 144 GLY A CA 1
ATOM 1078 C C . GLY A 1 144 ? 4.373 2.067 -3.023 1.00 92.75 144 GLY A C 1
ATOM 1079 O O . GLY A 1 144 ? 4.560 1.281 -3.955 1.00 92.75 144 GLY A O 1
ATOM 1080 N N . VAL A 1 145 ? 4.182 1.683 -1.762 1.00 93.06 145 VAL A N 1
ATOM 1081 C CA . VAL A 1 145 ? 4.143 0.290 -1.301 1.00 93.06 145 VAL A CA 1
ATOM 1082 C C . VAL A 1 145 ? 2.853 0.042 -0.524 1.00 93.06 145 VAL A C 1
ATOM 1084 O O . VAL A 1 145 ? 2.583 0.744 0.448 1.00 93.06 145 VAL A O 1
ATOM 1087 N N . LEU A 1 146 ? 2.062 -0.948 -0.933 1.00 88.56 146 LEU A N 1
ATOM 1088 C CA . LEU A 1 146 ? 0.897 -1.418 -0.187 1.00 88.56 146 LEU A CA 1
ATOM 1089 C C . LEU A 1 146 ? 1.365 -2.101 1.106 1.00 88.56 146 LEU A C 1
ATOM 1091 O O . LEU A 1 146 ? 2.083 -3.098 1.055 1.00 88.56 146 LEU A O 1
ATOM 1095 N N . VAL A 1 147 ? 0.976 -1.553 2.257 1.00 87.88 147 VAL A N 1
ATOM 1096 C CA . VAL A 1 147 ? 1.354 -2.066 3.590 1.00 87.88 147 VAL A CA 1
ATOM 1097 C C . VAL A 1 147 ? 0.179 -2.700 4.336 1.00 87.88 147 VAL A C 1
ATOM 1099 O O . VAL A 1 147 ? 0.393 -3.467 5.267 1.00 87.88 147 VAL A O 1
ATOM 1102 N N . ALA A 1 148 ? -1.052 -2.403 3.915 1.00 82.31 148 ALA A N 1
ATOM 1103 C CA . ALA A 1 148 ? -2.276 -3.083 4.335 1.00 82.31 148 ALA A CA 1
ATOM 1104 C C . ALA A 1 148 ? -3.367 -2.896 3.267 1.00 82.31 148 ALA A C 1
ATOM 1106 O O . ALA A 1 148 ? -3.187 -2.109 2.339 1.00 82.31 148 ALA A O 1
ATOM 1107 N N . ALA A 1 149 ? -4.510 -3.575 3.416 1.00 80.69 149 ALA A N 1
ATOM 1108 C CA . ALA A 1 149 ? -5.589 -3.619 2.418 1.00 80.69 149 ALA A CA 1
ATOM 1109 C C . ALA A 1 149 ? -6.035 -2.239 1.888 1.00 80.69 149 ALA A C 1
ATOM 1111 O O . ALA A 1 149 ? -6.396 -2.106 0.723 1.00 80.69 149 ALA A O 1
ATOM 1112 N N . SER A 1 150 ? -5.973 -1.206 2.731 1.00 82.44 150 SER A N 1
ATOM 1113 C CA . SER A 1 150 ? -6.361 0.169 2.400 1.00 82.44 150 SER A CA 1
ATOM 1114 C C . SER A 1 150 ? -5.259 1.202 2.669 1.00 82.44 150 SER A C 1
ATOM 1116 O O . SER A 1 150 ? -5.554 2.392 2.762 1.00 82.44 150 SER A O 1
ATOM 1118 N N . TRP A 1 151 ? -4.002 0.775 2.841 1.00 84.31 151 TRP A N 1
ATOM 1119 C CA . TRP A 1 151 ? -2.905 1.659 3.250 1.00 84.31 151 TRP A CA 1
ATOM 1120 C C . TRP A 1 151 ? -1.688 1.521 2.342 1.00 84.31 151 TRP A C 1
ATOM 1122 O O . TRP A 1 151 ? -1.136 0.433 2.172 1.00 84.31 151 TRP A O 1
ATOM 1132 N N . VAL A 1 152 ? -1.234 2.658 1.809 1.00 89.88 152 VAL A N 1
ATOM 1133 C CA . VAL A 1 152 ? -0.031 2.773 0.979 1.00 89.88 152 VAL A CA 1
ATOM 1134 C C . VAL A 1 152 ? 0.989 3.678 1.662 1.00 89.88 152 VAL A C 1
ATOM 1136 O O . VAL A 1 152 ? 0.675 4.800 2.055 1.00 89.88 152 VAL A O 1
ATOM 1139 N N . LEU A 1 153 ? 2.232 3.208 1.742 1.00 90.50 153 LEU A N 1
ATOM 1140 C CA . LEU A 1 153 ? 3.391 3.984 2.164 1.00 90.50 153 LEU A CA 1
ATOM 1141 C C . LEU A 1 153 ? 4.069 4.640 0.950 1.00 90.50 153 LEU A C 1
ATOM 1143 O O . LEU A 1 153 ? 4.315 3.989 -0.065 1.00 90.50 153 LEU A O 1
ATOM 1147 N N . THR A 1 154 ? 4.400 5.928 1.052 1.00 92.31 154 THR A N 1
ATOM 1148 C CA . THR A 1 154 ? 5.106 6.697 0.010 1.00 92.31 154 THR A CA 1
ATOM 1149 C C . THR A 1 154 ? 5.922 7.839 0.627 1.00 92.31 154 THR A C 1
ATOM 1151 O O . THR A 1 154 ? 5.889 8.053 1.840 1.00 92.31 154 THR A O 1
ATOM 1154 N N . ALA A 1 155 ? 6.683 8.568 -0.188 1.00 88.81 155 ALA A N 1
ATOM 1155 C CA . ALA A 1 155 ? 7.500 9.682 0.272 1.00 88.81 155 ALA A CA 1
ATOM 1156 C C . ALA A 1 155 ? 6.660 10.952 0.487 1.00 88.81 155 ALA A C 1
ATOM 1158 O O . ALA A 1 155 ? 5.877 11.344 -0.374 1.00 88.81 155 ALA A O 1
ATOM 1159 N N . ALA A 1 156 ? 6.878 11.657 1.602 1.00 84.62 156 ALA A N 1
ATOM 1160 C CA . ALA A 1 156 ? 6.144 12.888 1.922 1.00 84.62 156 ALA A CA 1
ATOM 1161 C C . ALA A 1 156 ? 6.307 13.987 0.853 1.00 84.62 156 ALA A C 1
ATOM 1163 O O . ALA A 1 156 ? 5.363 14.719 0.561 1.00 84.62 156 ALA A O 1
ATOM 1164 N N . HIS A 1 157 ? 7.480 14.070 0.211 1.00 86.00 157 HIS A N 1
ATOM 1165 C CA . HIS A 1 157 ? 7.740 15.067 -0.831 1.00 86.00 157 HIS A CA 1
ATOM 1166 C C . HIS A 1 157 ? 6.869 14.884 -2.082 1.00 86.00 157 HIS A C 1
ATOM 1168 O O . HIS A 1 157 ? 6.698 15.843 -2.828 1.00 86.00 157 HIS A O 1
ATOM 1174 N N . CYS A 1 158 ? 6.265 13.704 -2.282 1.00 85.06 158 CYS A N 1
ATOM 1175 C CA . CYS A 1 158 ? 5.271 13.488 -3.335 1.00 85.06 158 CYS A CA 1
ATOM 1176 C C . CYS A 1 158 ? 4.058 14.416 -3.185 1.00 85.06 158 CYS A C 1
ATOM 1178 O O . CYS A 1 158 ? 3.351 14.652 -4.160 1.00 85.06 158 CYS A O 1
ATOM 1180 N N . PHE A 1 159 ? 3.844 14.970 -1.986 1.00 80.38 159 PHE A N 1
ATOM 1181 C CA . PHE A 1 159 ? 2.747 15.883 -1.682 1.00 80.38 159 PHE A CA 1
ATOM 1182 C C . PHE A 1 159 ? 3.196 17.282 -1.236 1.00 80.38 159 PHE A C 1
ATOM 1184 O O . PHE A 1 159 ? 2.345 18.118 -0.951 1.00 80.38 159 PHE A O 1
ATOM 1191 N N . ALA A 1 160 ? 4.500 17.581 -1.204 1.00 73.75 160 ALA A N 1
ATOM 1192 C CA . ALA A 1 160 ? 5.016 18.836 -0.640 1.00 73.75 160 ALA A CA 1
ATOM 1193 C C . ALA A 1 160 ? 4.488 20.108 -1.338 1.00 73.75 160 ALA A C 1
ATOM 1195 O O . ALA A 1 160 ? 4.330 21.133 -0.688 1.00 73.75 160 ALA A O 1
ATOM 1196 N N . GLY A 1 161 ? 4.156 20.043 -2.634 1.00 63.38 161 GLY A N 1
ATOM 1197 C CA . GLY A 1 161 ? 3.552 21.160 -3.378 1.00 63.38 161 GLY A CA 1
ATOM 1198 C C . GLY A 1 161 ? 2.045 21.358 -3.151 1.00 63.38 161 GLY A C 1
ATOM 1199 O O . GLY A 1 161 ? 1.494 22.353 -3.610 1.00 63.38 161 GLY A O 1
ATOM 1200 N N . TYR A 1 162 ? 1.382 20.432 -2.451 1.00 58.84 162 TYR A N 1
ATOM 1201 C CA . TYR A 1 162 ? -0.043 20.512 -2.093 1.00 58.84 162 TYR A CA 1
ATOM 1202 C C . TYR A 1 162 ? -0.263 20.934 -0.636 1.00 58.84 162 TYR A C 1
ATOM 1204 O O . TYR A 1 162 ? -1.397 21.176 -0.234 1.00 58.84 162 TYR A O 1
ATOM 1212 N N . VAL A 1 163 ? 0.813 21.040 0.150 1.00 56.50 163 VAL A N 1
ATOM 1213 C CA . VAL A 1 163 ? 0.781 21.448 1.557 1.00 56.50 163 VAL A CA 1
ATOM 1214 C C . VAL A 1 163 ? 1.409 22.842 1.673 1.00 56.50 163 VAL A C 1
ATOM 1216 O O . VAL A 1 163 ? 2.563 22.994 2.060 1.00 56.50 163 VAL A O 1
ATOM 1219 N N . GLY A 1 164 ? 0.672 23.879 1.264 1.00 53.25 164 GLY A N 1
ATOM 1220 C CA . GLY A 1 164 ? 1.056 25.275 1.519 1.00 53.25 164 GLY A CA 1
ATOM 1221 C C . GLY A 1 164 ? 0.789 25.690 2.979 1.00 53.25 164 GLY A C 1
ATOM 1222 O O . GLY A 1 164 ? 0.104 24.969 3.698 1.00 53.25 164 GLY A O 1
ATOM 1223 N N . PRO A 1 165 ? 1.242 26.872 3.441 1.00 52.56 165 PRO A N 1
ATOM 1224 C CA . PRO A 1 165 ? 0.950 27.382 4.793 1.00 52.56 165 PRO A CA 1
ATOM 1225 C C . PRO A 1 165 ? -0.549 27.636 5.073 1.00 52.56 165 PRO A C 1
ATOM 1227 O O . PRO A 1 165 ? -0.920 27.915 6.205 1.00 52.56 165 PRO A O 1
ATOM 1230 N N . GLN A 1 166 ? -1.414 27.500 4.062 1.00 49.41 166 GLN A N 1
ATOM 1231 C CA . GLN A 1 166 ? -2.881 27.495 4.179 1.00 49.41 166 GLN A CA 1
ATOM 1232 C C . GLN A 1 166 ? -3.467 26.071 4.357 1.00 49.41 166 GLN A C 1
ATOM 1234 O O . GLN A 1 166 ? -4.669 25.914 4.527 1.00 49.41 166 GLN A O 1
ATOM 1239 N N . ALA A 1 167 ? -2.638 25.020 4.304 1.00 50.12 167 ALA A N 1
ATOM 1240 C CA . ALA A 1 167 ? -3.063 23.618 4.227 1.00 50.12 167 ALA A CA 1
ATOM 1241 C C . ALA A 1 167 ? -2.992 22.852 5.558 1.00 50.12 167 ALA A C 1
ATOM 1243 O O . ALA A 1 167 ? -3.278 21.660 5.581 1.00 50.12 167 ALA A O 1
ATOM 1244 N N . LEU A 1 168 ? -2.653 23.509 6.674 1.00 52.00 168 LEU A N 1
ATOM 1245 C CA . LEU A 1 168 ? -2.831 22.895 8.000 1.00 52.00 168 LEU A CA 1
ATOM 1246 C C . LEU A 1 168 ? -4.318 22.710 8.364 1.00 52.00 168 LEU A C 1
ATOM 1248 O O . LEU A 1 168 ? -4.611 21.955 9.284 1.00 52.00 168 LEU A O 1
ATOM 1252 N N . ASP A 1 169 ? -5.225 23.338 7.606 1.00 50.72 169 ASP A N 1
ATOM 1253 C CA . ASP A 1 169 ? -6.685 23.259 7.765 1.00 50.72 169 ASP A CA 1
ATOM 1254 C C . ASP A 1 169 ? -7.409 22.619 6.560 1.00 50.72 169 ASP A C 1
ATOM 1256 O O . ASP A 1 169 ? -8.632 22.472 6.576 1.00 50.72 169 ASP A O 1
ATOM 1260 N N . GLN A 1 170 ? -6.691 22.223 5.497 1.00 47.34 170 GLN A N 1
ATOM 1261 C CA . GLN A 1 170 ? -7.306 21.597 4.319 1.00 47.34 170 GLN A CA 1
ATOM 1262 C C . GLN A 1 170 ? -7.004 20.093 4.256 1.00 47.34 170 GLN A C 1
ATOM 1264 O O . GLN A 1 170 ? -5.844 19.695 4.385 1.00 47.34 170 GLN A O 1
ATOM 1269 N N . PRO A 1 171 ? -8.017 19.239 4.001 1.00 52.88 171 PRO A N 1
ATOM 1270 C CA . PRO A 1 171 ? -7.794 17.824 3.742 1.00 52.88 171 PRO A CA 1
ATOM 1271 C C . PRO A 1 171 ? -6.826 17.668 2.568 1.00 52.88 171 PRO A C 1
ATOM 1273 O O . PRO A 1 171 ? -7.010 18.299 1.523 1.00 52.88 171 PRO A O 1
ATOM 1276 N N . THR A 1 172 ? -5.810 16.818 2.721 1.00 56.84 172 THR A N 1
ATOM 1277 C CA . THR A 1 172 ? -4.956 16.418 1.599 1.00 56.84 172 THR A CA 1
ATOM 1278 C C . THR A 1 172 ? -5.844 15.970 0.434 1.00 56.84 172 THR A C 1
ATOM 1280 O O . THR A 1 172 ? -6.812 15.231 0.655 1.00 56.84 172 THR A O 1
ATOM 1283 N N . PRO A 1 173 ? -5.582 16.420 -0.811 1.00 58.31 173 PRO A N 1
ATOM 1284 C CA . PRO A 1 173 ? -6.406 16.007 -1.935 1.00 58.31 173 PRO A CA 1
ATOM 1285 C C . PRO A 1 173 ? -6.371 14.476 -2.019 1.00 58.31 173 PRO A C 1
ATOM 1287 O O . PRO A 1 173 ? -5.282 13.893 -1.969 1.00 58.31 173 PRO A O 1
ATOM 1290 N N . PRO A 1 174 ? -7.532 13.801 -2.117 1.00 59.41 174 PRO A N 1
ATOM 1291 C CA . PRO A 1 174 ? -7.554 12.352 -2.155 1.00 59.41 174 PRO A CA 1
ATOM 1292 C C . PRO A 1 174 ? -6.761 11.882 -3.370 1.00 59.41 174 PRO A C 1
ATOM 1294 O O . PRO A 1 174 ? -6.993 12.334 -4.497 1.00 59.41 174 PRO A O 1
ATOM 1297 N N . VAL A 1 175 ? -5.830 10.954 -3.148 1.00 62.28 175 VAL A N 1
ATOM 1298 C CA . VAL A 1 175 ? -5.209 10.210 -4.243 1.00 62.28 175 VAL A CA 1
ATOM 1299 C C . VAL A 1 175 ? -6.332 9.431 -4.923 1.00 62.28 175 VAL A C 1
ATOM 1301 O O . VAL A 1 175 ? -6.835 8.449 -4.386 1.00 62.28 175 VAL A O 1
ATOM 1304 N N . ARG A 1 176 ? -6.783 9.913 -6.082 1.00 62.34 176 ARG A N 1
ATOM 1305 C CA . ARG A 1 176 ? -7.930 9.341 -6.807 1.00 62.34 176 ARG A CA 1
ATOM 1306 C C . ARG A 1 176 ? -7.564 8.148 -7.688 1.00 62.34 176 ARG A C 1
ATOM 1308 O O . ARG A 1 176 ? -8.461 7.513 -8.226 1.00 62.34 176 ARG A O 1
ATOM 1315 N N . GLY A 1 177 ? -6.277 7.831 -7.822 1.00 68.50 177 GLY A N 1
ATOM 1316 C CA . GLY A 1 177 ? -5.818 6.659 -8.559 1.00 68.50 177 GLY A CA 1
ATOM 1317 C C . GLY A 1 177 ? -4.673 5.960 -7.840 1.00 68.50 177 GLY A C 1
ATOM 1318 O O . GLY A 1 177 ? -3.575 6.508 -7.728 1.00 68.50 177 GLY A O 1
ATOM 1319 N N . VAL A 1 178 ? -4.939 4.742 -7.372 1.00 73.94 178 VAL A N 1
ATOM 1320 C CA . VAL A 1 178 ? -3.924 3.777 -6.945 1.00 73.94 178 VAL A CA 1
ATOM 1321 C C . VAL A 1 178 ? -4.027 2.591 -7.893 1.00 73.94 178 VAL A C 1
ATOM 1323 O O . VAL A 1 178 ? -5.083 1.973 -7.999 1.00 73.94 178 VAL A O 1
ATOM 1326 N N . THR A 1 179 ? -2.946 2.287 -8.605 1.00 78.62 179 THR A N 1
ATOM 1327 C CA . THR A 1 179 ? -2.886 1.134 -9.514 1.00 78.62 179 THR A CA 1
ATOM 1328 C C . THR A 1 179 ? -1.769 0.206 -9.063 1.00 78.62 179 THR A C 1
ATOM 1330 O O . THR A 1 179 ? -0.624 0.647 -8.951 1.00 78.62 179 THR A O 1
ATOM 1333 N N . LEU A 1 180 ? -2.100 -1.059 -8.796 1.00 78.25 180 LEU A N 1
ATOM 1334 C CA . LEU A 1 180 ? -1.113 -2.120 -8.573 1.00 78.25 180 LEU A CA 1
ATOM 1335 C C . LEU A 1 180 ? -0.409 -2.438 -9.898 1.00 78.25 180 LEU A C 1
ATOM 1337 O O . LEU A 1 180 ? -1.065 -2.470 -10.942 1.00 78.25 180 LEU A O 1
ATOM 1341 N N . LEU A 1 181 ? 0.915 -2.599 -9.851 1.00 69.88 181 LEU A N 1
ATOM 1342 C CA . LEU A 1 181 ? 1.771 -2.817 -11.024 1.00 69.88 181 LEU A CA 1
ATOM 1343 C C . LEU A 1 181 ? 2.110 -4.297 -11.256 1.00 69.88 181 LEU A C 1
ATOM 1345 O O . LEU A 1 181 ? 2.232 -5.064 -10.276 1.00 69.88 181 LEU A O 1
#

pLDDT: mean 70.96, std 14.63, range [37.19, 94.38]

Foldseek 3Di:
DVVVVVVVPPDD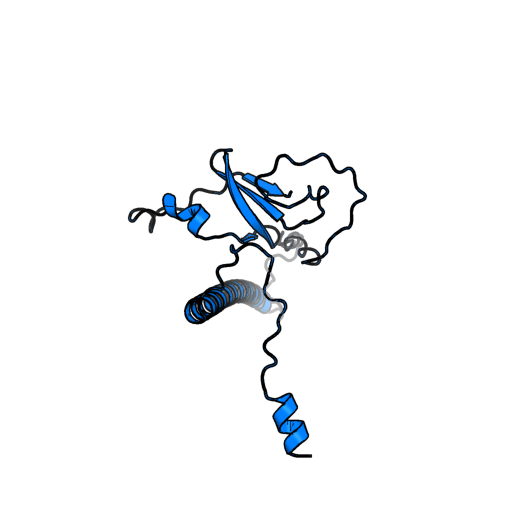PDPPPDDDDDDPPPDPPVVVVVVVVVVVVVVVVVVVVVVVVVVVVVVVVVVVVVLVVVPVVVPDDDDCPPPPDDPDPPPPPPPFFPDPPDFDDDDDDFDADPDPDPPDGDDDQRRQQQWKFFDDPNHTQFIWGRPGPPDTHDDPVSCPVVCDPVPVPPDRDDRPDIDGD

InterPro domains:
  IPR001254 Serine proteases, trypsin domain [PF00089] (117-161)
  IPR001254 Serine proteases, trypsin domain [PS50240] (117-181)
  IPR009003 Peptidase S1, PA clan [SSF50494] (97-163)
  IPR018114 Serine proteases, trypsin family, histidine active site [PS00134] (153-158)

Organism: Mustela putorius furo (NCBI:txid9669)

Secondary structure (DSSP, 8-state):
-HHHHHHHHS----TT--SS-S------HHHHHHHHHHHHHHHHHHHHHHHHHHHHHHHHHHHHHHHHHHHHTSSS--TTTTS------S------PPPSS----PPP-------S-TT--PPPTTSSTTEEEEEETTEEEEEEEEEETTEEE--GGGGGGG--TTTTSSPPPP--EEEE-

Radius of gyration: 27.21 Å; chains: 1; bounding box: 88×44×62 Å